Protein AF-A6LSD6-F1 (afdb_monomer)

Organism: Clostridium beijerinckii (strain ATCC 51743 / NCIMB 8052) (NCBI:txid290402)

Radius of gyration: 9.99 Å; Cα contacts (8 Å, |Δi|>4): 63; chains: 1; bounding box: 25×22×20 Å

Nearest PDB structures (foldseek):
  1h8g-assembly1_A  TM=9.282E-01  e=1.337E-03  Streptococcus pneumoniae
  2v05-assembly1_A  TM=8.915E-01  e=2.260E-03  Streptococcus pneumoniae R6
  4iwt-assembly1_B  TM=8.696E-01  e=3.818E-03  Streptococcus pneumoniae 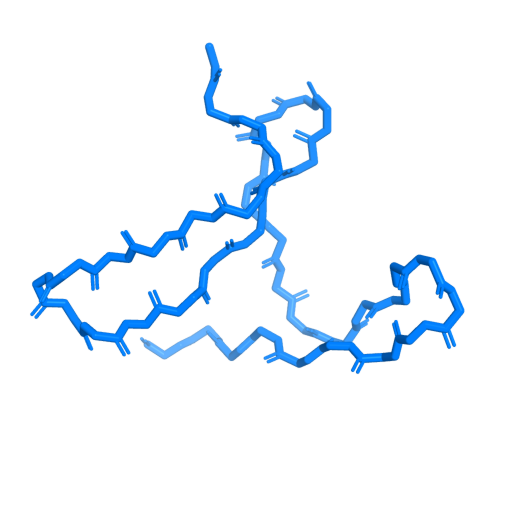GA60080
  1hcx-assembly1_B  TM=8.563E-01  e=5.300E-03  Streptococcus pneumoniae
  4nby-assembly1_A  TM=8.436E-01  e=2.395E-02  Clostridioides difficile NAP07

Sequence (40 aa):
MKTGWYYDEKSSKWYYFNEEGIMQTGCIKIDDKWYHFDNN

Secondary structure (DSSP, 8-state):
---EEEEETTTTEEEEE-TT-PEE-EEEEETTEEEEE---

InterPro domains:
  IPR018337 Cell wall/choline-binding repeat [PF19127] (11-40)
  IPR018337 Cell wall/choline-binding repeat [PS51170] (2-23)

pLDDT: mean 87.16, std 6.55, range [59.94, 92.44]

Mean predicted aligned error: 4.2 Å

Structure (mmCIF, N/CA/C/O backbone):
data_AF-A6LSD6-F1
#
_entry.id   AF-A6LSD6-F1
#
loop_
_atom_site.group_PDB
_atom_site.id
_atom_site.type_symbol
_atom_site.label_atom_id
_atom_site.label_alt_id
_atom_site.label_comp_id
_atom_site.label_asym_id
_atom_site.label_entity_id
_atom_site.la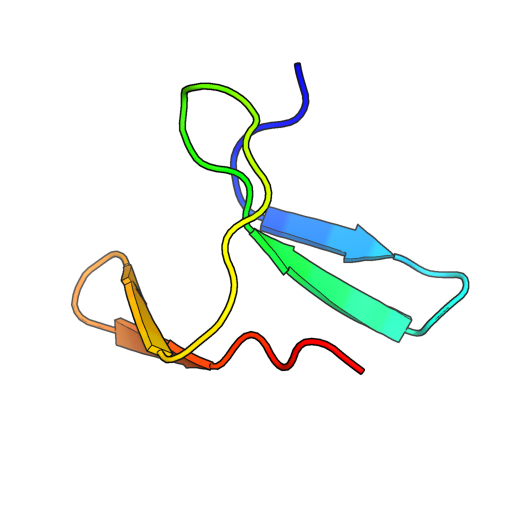bel_seq_id
_atom_site.pdbx_PDB_ins_code
_atom_site.Cartn_x
_atom_site.Cartn_y
_atom_site.Cartn_z
_atom_site.occupancy
_atom_site.B_iso_or_equiv
_atom_site.auth_seq_id
_atom_site.auth_comp_id
_atom_site.auth_asym_id
_atom_site.auth_atom_id
_atom_site.pdbx_PDB_model_num
ATOM 1 N N . MET A 1 1 ? 2.161 15.200 4.369 1.00 75.00 1 MET A N 1
ATOM 2 C CA . MET A 1 1 ? 2.321 13.741 4.556 1.00 75.00 1 MET A CA 1
ATOM 3 C C . MET A 1 1 ? 1.845 13.043 3.298 1.00 75.00 1 MET A C 1
ATOM 5 O O . MET A 1 1 ? 0.870 13.510 2.726 1.00 75.00 1 MET A O 1
ATOM 9 N N . LYS A 1 2 ? 2.539 11.994 2.837 1.00 76.75 2 LYS A N 1
ATOM 10 C CA . LYS A 1 2 ? 1.996 11.118 1.789 1.00 76.75 2 LYS A CA 1
ATOM 11 C C . LYS A 1 2 ? 1.036 10.150 2.469 1.00 76.75 2 LYS A C 1
ATOM 13 O O . LYS A 1 2 ? 1.427 9.531 3.448 1.00 76.75 2 LYS A O 1
ATOM 18 N N . THR A 1 3 ? -0.189 10.064 1.978 1.00 91.25 3 THR A N 1
ATOM 19 C CA . THR A 1 3 ? -1.214 9.124 2.440 1.00 91.25 3 THR A CA 1
ATOM 20 C C . THR A 1 3 ? -1.754 8.380 1.222 1.00 91.25 3 THR A C 1
ATOM 22 O O . THR A 1 3 ? -1.679 8.882 0.097 1.00 91.25 3 THR A O 1
ATOM 25 N N . GLY A 1 4 ? -2.260 7.169 1.428 1.00 90.44 4 GLY A N 1
ATOM 26 C CA . GLY A 1 4 ? -2.786 6.325 0.364 1.00 90.44 4 GLY A CA 1
ATOM 27 C C . GLY A 1 4 ? -1.709 5.633 -0.475 1.00 90.44 4 GLY A C 1
ATOM 28 O O . GLY A 1 4 ? -0.580 5.399 -0.033 1.00 90.44 4 GLY A O 1
ATOM 29 N N . TRP A 1 5 ? -2.102 5.261 -1.692 1.00 90.50 5 TRP A N 1
ATOM 30 C CA . TRP A 1 5 ? -1.276 4.513 -2.632 1.00 90.50 5 TRP A CA 1
ATOM 31 C C . TRP A 1 5 ? -0.143 5.362 -3.200 1.00 90.50 5 TRP A C 1
ATOM 33 O O . TRP A 1 5 ? -0.360 6.451 -3.731 1.00 90.50 5 TRP A O 1
ATOM 43 N N . TYR A 1 6 ? 1.068 4.825 -3.143 1.0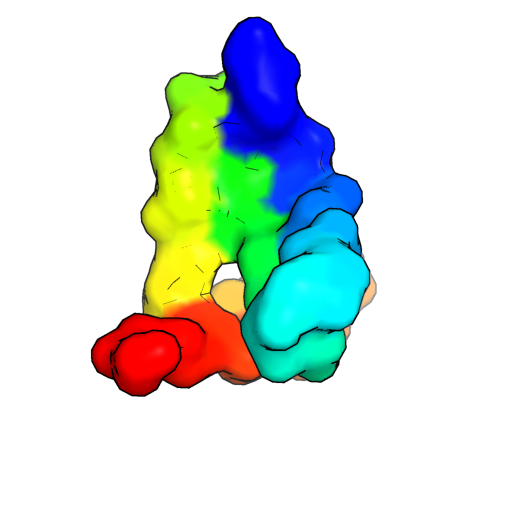0 89.81 6 TYR A N 1
ATOM 44 C CA . TYR A 1 6 ? 2.256 5.446 -3.693 1.00 89.81 6 TYR A CA 1
ATOM 45 C C . TYR A 1 6 ? 3.007 4.455 -4.573 1.00 89.81 6 TYR A C 1
ATOM 47 O O . TYR A 1 6 ? 3.430 3.398 -4.113 1.00 89.81 6 TYR A O 1
ATOM 55 N N . TYR A 1 7 ? 3.189 4.820 -5.836 1.00 89.94 7 TYR A N 1
ATOM 56 C CA . TYR A 1 7 ? 4.030 4.079 -6.760 1.00 89.94 7 TYR A CA 1
ATOM 57 C C . TYR A 1 7 ? 5.423 4.706 -6.784 1.00 89.94 7 TYR A C 1
ATOM 59 O O . TYR A 1 7 ? 5.568 5.900 -7.054 1.00 89.94 7 TYR A O 1
ATOM 67 N N . ASP A 1 8 ? 6.444 3.913 -6.475 1.00 88.56 8 ASP A N 1
ATOM 68 C CA . ASP A 1 8 ? 7.834 4.322 -6.625 1.00 88.56 8 ASP A CA 1
ATOM 69 C C . ASP A 1 8 ? 8.360 3.864 -7.983 1.00 88.56 8 ASP A C 1
ATOM 71 O O . ASP A 1 8 ? 8.628 2.683 -8.194 1.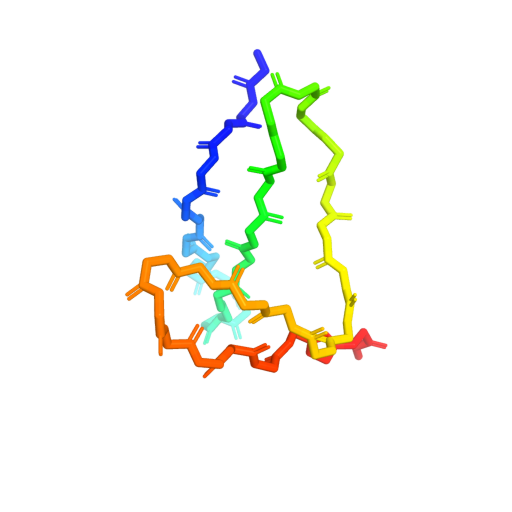00 88.56 8 ASP A O 1
ATOM 75 N N . GLU A 1 9 ? 8.553 4.808 -8.900 1.00 90.88 9 GLU A N 1
ATOM 76 C CA . GLU A 1 9 ? 9.081 4.519 -10.236 1.00 90.88 9 GLU A CA 1
ATOM 77 C C . GLU A 1 9 ? 10.521 3.990 -10.206 1.00 90.88 9 GLU A C 1
ATOM 79 O O . GLU A 1 9 ? 10.913 3.239 -11.097 1.00 90.88 9 GLU A O 1
ATOM 84 N N . LYS A 1 10 ? 11.315 4.327 -9.178 1.00 89.69 10 LYS A N 1
ATOM 85 C CA . LYS A 1 10 ? 12.720 3.896 -9.096 1.00 89.69 10 LYS A CA 1
ATOM 86 C C . LYS A 1 10 ? 12.849 2.411 -8.787 1.00 89.69 10 LYS A C 1
ATOM 88 O O . LYS A 1 10 ? 13.743 1.755 -9.311 1.00 89.69 10 LYS A O 1
ATOM 93 N N . SER A 1 11 ? 11.977 1.901 -7.924 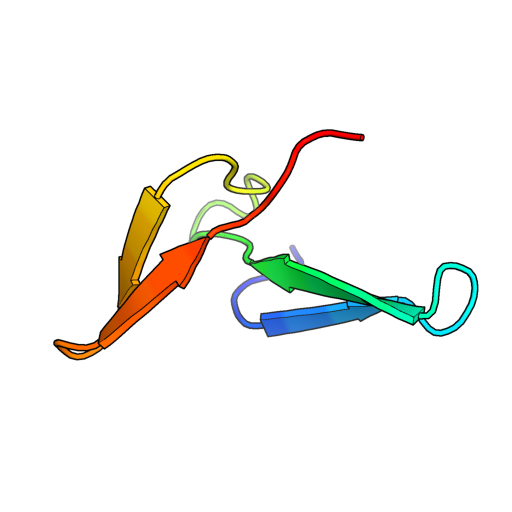1.00 87.81 11 SER A N 1
ATOM 94 C CA . SER A 1 11 ? 11.930 0.488 -7.544 1.00 87.81 11 SER A CA 1
ATOM 95 C C . SER A 1 11 ? 10.843 -0.294 -8.288 1.00 87.81 11 SER A C 1
ATOM 97 O O . SER A 1 11 ? 10.829 -1.520 -8.217 1.00 87.81 11 SER A O 1
ATOM 99 N N . SER A 1 12 ? 9.958 0.396 -9.021 1.00 89.31 12 SER A N 1
ATOM 100 C CA . SER A 1 12 ? 8.746 -0.163 -9.637 1.00 89.31 12 SER A CA 1
ATOM 101 C C . SER A 1 12 ? 7.861 -0.911 -8.628 1.00 89.31 12 SER A C 1
ATOM 103 O O . SER A 1 12 ? 7.298 -1.963 -8.935 1.00 89.31 12 SER A O 1
ATOM 105 N N . LYS A 1 13 ? 7.752 -0.380 -7.399 1.00 86.12 13 LYS A N 1
ATOM 106 C CA . LYS A 1 13 ? 6.996 -0.979 -6.285 1.00 86.12 13 LYS A CA 1
ATOM 107 C C . LYS A 1 13 ? 5.840 -0.088 -5.831 1.00 86.12 13 LYS A C 1
ATOM 109 O O . LYS A 1 13 ? 5.907 1.139 -5.899 1.00 86.12 13 LYS A O 1
ATOM 114 N N . TRP A 1 14 ? 4.790 -0.730 -5.322 1.00 87.38 14 TRP A N 1
ATOM 115 C CA . TRP A 1 14 ? 3.670 -0.064 -4.660 1.00 87.38 14 TRP A CA 1
ATOM 116 C C . TRP A 1 14 ? 3.853 -0.061 -3.146 1.00 87.38 14 TRP A C 1
ATOM 118 O O . TRP A 1 14 ? 4.135 -1.090 -2.539 1.00 87.38 14 TRP A O 1
ATOM 128 N N . TYR A 1 15 ? 3.609 1.097 -2.552 1.00 88.62 15 TYR A N 1
ATOM 129 C CA . TYR A 1 15 ? 3.583 1.333 -1.119 1.00 88.62 15 TYR A CA 1
ATOM 130 C C . TYR A 1 15 ? 2.223 1.903 -0.734 1.00 88.62 15 TYR A C 1
ATOM 132 O O . TYR A 1 15 ? 1.566 2.574 -1.535 1.00 88.62 15 TYR A O 1
ATOM 140 N N . TYR A 1 16 ? 1.814 1.672 0.505 1.00 90.31 16 TYR A N 1
ATOM 141 C CA . TYR A 1 16 ? 0.610 2.274 1.054 1.00 90.31 16 TYR A CA 1
ATOM 142 C C . TYR A 1 16 ? 0.932 2.984 2.356 1.00 90.31 16 TYR A C 1
ATOM 144 O O . TYR A 1 16 ? 1.558 2.415 3.248 1.00 90.31 16 TYR A O 1
ATOM 152 N N . PHE A 1 17 ? 0.511 4.237 2.454 1.00 91.31 17 PHE A N 1
ATOM 153 C CA . PHE A 1 17 ? 0.658 5.048 3.651 1.00 91.31 17 PHE A CA 1
ATOM 154 C C . PHE A 1 17 ? -0.710 5.209 4.307 1.00 91.31 17 PHE A C 1
ATOM 156 O O . PHE A 1 17 ? -1.686 5.535 3.630 1.00 91.31 17 PHE A O 1
ATOM 163 N N . ASN A 1 18 ? -0.795 4.994 5.620 1.00 88.56 18 ASN A N 1
ATOM 164 C CA . ASN A 1 18 ? -2.033 5.261 6.354 1.00 88.56 18 ASN A CA 1
ATOM 165 C C . ASN A 1 18 ? -2.318 6.778 6.428 1.00 88.56 18 ASN A C 1
ATOM 167 O O . ASN A 1 18 ? -1.541 7.602 5.940 1.00 88.56 18 ASN A O 1
ATOM 171 N N . GLU A 1 19 ? -3.434 7.161 7.048 1.00 88.81 19 GLU A N 1
ATOM 172 C CA . GLU A 1 19 ? -3.825 8.572 7.219 1.00 88.81 19 GLU A CA 1
ATOM 173 C C . GLU A 1 19 ? -2.806 9.381 8.043 1.00 88.81 19 GLU A C 1
ATOM 175 O O . GLU A 1 19 ? -2.669 10.591 7.863 1.00 88.81 19 GLU A O 1
ATOM 180 N N . GLU A 1 20 ? -2.026 8.696 8.879 1.00 89.81 20 GLU A N 1
ATOM 181 C CA . GLU A 1 20 ? -0.924 9.252 9.669 1.00 89.81 20 GLU A CA 1
ATOM 182 C C . GLU A 1 20 ? 0.405 9.317 8.892 1.00 89.81 20 GLU A C 1
ATOM 184 O O . GLU A 1 20 ? 1.421 9.770 9.415 1.00 89.81 20 GLU A O 1
ATOM 189 N N . GLY A 1 21 ? 0.417 8.924 7.613 1.00 89.19 21 GLY A N 1
ATOM 190 C CA . GLY A 1 21 ? 1.602 8.965 6.758 1.00 89.19 21 GLY A CA 1
ATOM 191 C C . GLY A 1 21 ? 2.652 7.909 7.101 1.00 89.19 21 GLY A C 1
ATOM 192 O O . GLY A 1 21 ? 3.806 8.028 6.688 1.00 89.19 21 GLY A O 1
ATOM 193 N N . ILE A 1 22 ? 2.256 6.875 7.841 1.00 89.75 22 ILE A N 1
ATOM 194 C CA . ILE A 1 22 ? 3.075 5.722 8.198 1.00 89.75 22 ILE A CA 1
ATOM 195 C C . ILE A 1 22 ? 2.955 4.690 7.079 1.00 89.75 22 ILE A C 1
ATOM 197 O O . ILE A 1 22 ? 1.858 4.211 6.769 1.00 89.75 22 ILE A O 1
ATOM 201 N N . MET A 1 23 ? 4.099 4.334 6.492 1.00 90.38 23 MET A N 1
ATOM 202 C CA . MET A 1 23 ? 4.193 3.267 5.500 1.00 90.38 23 MET A CA 1
ATOM 203 C C . MET A 1 23 ? 3.758 1.950 6.129 1.00 90.38 23 MET A C 1
ATOM 205 O O . MET A 1 23 ? 4.281 1.542 7.165 1.00 90.38 23 MET A O 1
ATOM 209 N N . GLN A 1 24 ? 2.799 1.297 5.497 1.00 90.38 24 GLN A N 1
ATOM 210 C CA . GLN A 1 24 ? 2.287 0.031 5.961 1.00 90.38 24 GLN A CA 1
ATOM 211 C C . GLN A 1 24 ? 3.008 -1.134 5.273 1.00 90.38 24 GLN A C 1
ATOM 213 O O . GLN A 1 24 ? 3.318 -1.070 4.083 1.00 90.38 24 GLN A O 1
ATOM 218 N N . THR A 1 25 ? 3.262 -2.201 6.028 1.00 91.62 25 THR A N 1
ATOM 219 C CA . THR A 1 25 ? 3.923 -3.430 5.567 1.00 91.62 25 THR A CA 1
ATOM 220 C C . THR A 1 25 ? 3.110 -4.658 5.988 1.00 91.62 25 THR A C 1
ATOM 222 O O . THR A 1 25 ? 2.295 -4.599 6.909 1.00 91.62 25 THR A O 1
ATOM 225 N N . GLY A 1 26 ? 3.304 -5.782 5.299 1.00 89.56 26 GLY A N 1
ATOM 226 C CA . GLY A 1 26 ? 2.565 -7.025 5.516 1.00 89.56 26 GLY A CA 1
ATOM 227 C C . GLY A 1 26 ? 1.234 -7.107 4.759 1.00 89.56 26 GLY A C 1
ATO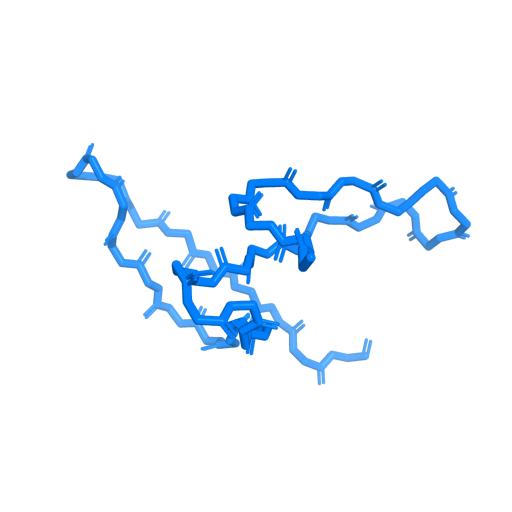M 228 O O . GLY A 1 26 ? 1.009 -6.417 3.765 1.00 89.56 26 GLY A O 1
ATOM 229 N N . CYS A 1 27 ? 0.356 -8.009 5.207 1.00 89.56 27 CYS A N 1
ATOM 230 C CA . CYS A 1 27 ? -0.975 -8.209 4.628 1.00 89.56 27 CYS A CA 1
ATOM 231 C C . CYS A 1 27 ? -1.984 -7.230 5.231 1.00 89.56 27 CYS A C 1
ATOM 233 O O . CYS A 1 27 ? -2.248 -7.277 6.431 1.00 89.56 27 CYS A O 1
ATOM 235 N N . ILE A 1 28 ? -2.592 -6.394 4.395 1.00 89.31 28 ILE A N 1
ATOM 236 C CA . ILE A 1 28 ? -3.523 -5.345 4.817 1.00 89.31 28 ILE A CA 1
ATOM 237 C C . ILE A 1 28 ? -4.791 -5.431 3.993 1.00 89.31 28 ILE A C 1
ATOM 239 O O . ILE A 1 28 ? -4.752 -5.628 2.780 1.00 89.31 28 ILE A O 1
ATOM 243 N N . LYS A 1 29 ? -5.928 -5.269 4.664 1.00 89.25 29 LYS A N 1
ATOM 244 C CA . LYS A 1 29 ? -7.240 -5.233 4.030 1.00 89.25 29 LYS A CA 1
ATOM 245 C C . LYS A 1 29 ? -7.653 -3.775 3.794 1.00 89.25 29 LYS A C 1
ATOM 247 O O . LYS A 1 29 ? -7.815 -3.033 4.756 1.00 89.25 29 LYS A O 1
ATOM 252 N N . ILE A 1 30 ? -7.814 -3.378 2.531 1.00 86.88 30 ILE A N 1
ATOM 253 C CA . ILE A 1 30 ? -8.233 -2.036 2.086 1.00 86.88 30 ILE A CA 1
ATOM 254 C C . ILE A 1 30 ? -9.443 -2.217 1.163 1.00 86.88 30 ILE A C 1
ATOM 256 O O . ILE A 1 30 ? -9.348 -2.969 0.194 1.00 86.88 30 ILE A O 1
ATOM 260 N N . ASP A 1 31 ? -10.575 -1.574 1.465 1.00 86.75 31 ASP A N 1
ATOM 261 C CA . ASP A 1 31 ? -11.829 -1.669 0.689 1.00 86.75 31 ASP A CA 1
ATOM 262 C C 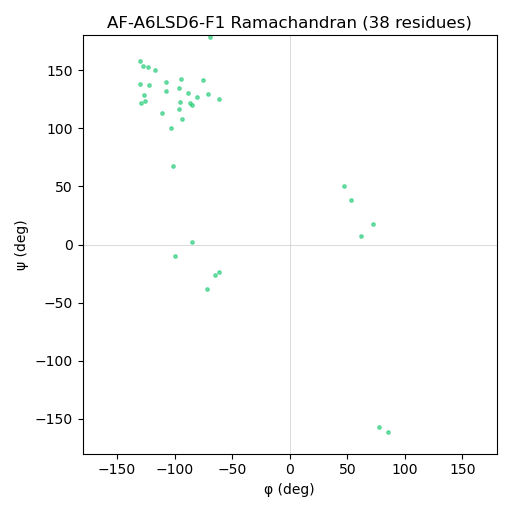. ASP A 1 31 ? -12.227 -3.112 0.327 1.00 86.75 31 ASP A C 1
ATOM 264 O O . ASP A 1 31 ? -12.454 -3.462 -0.832 1.00 86.75 31 ASP A O 1
ATOM 268 N N . ASP A 1 32 ? -12.239 -3.988 1.335 1.00 92.44 32 ASP A N 1
ATOM 269 C CA . ASP A 1 32 ? -12.522 -5.423 1.201 1.00 92.44 32 ASP A CA 1
ATOM 270 C C . ASP A 1 32 ? -11.561 -6.244 0.327 1.00 92.44 32 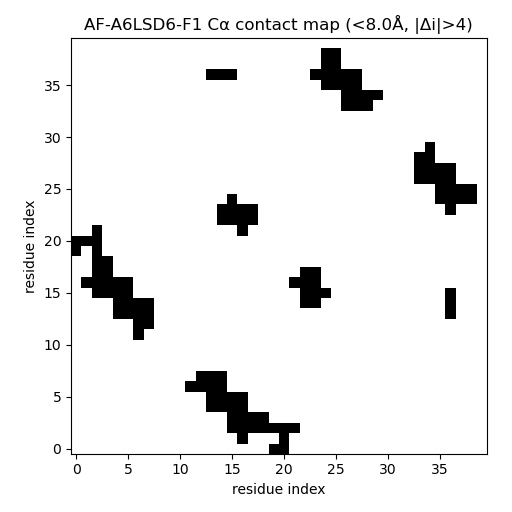ASP A C 1
ATOM 272 O O . ASP A 1 32 ? -11.751 -7.450 0.152 1.00 92.44 32 ASP A O 1
ATOM 276 N N . LYS A 1 33 ? -10.458 -5.646 -0.128 1.00 91.75 33 LYS A N 1
ATOM 277 C CA . LYS A 1 33 ? -9.387 -6.327 -0.858 1.00 91.75 33 LYS A CA 1
ATOM 278 C C . LYS A 1 33 ? -8.151 -6.480 0.013 1.00 91.75 33 LYS A C 1
ATOM 280 O O . LYS A 1 33 ? -7.776 -5.579 0.758 1.00 91.75 33 LYS A O 1
ATOM 285 N N . TRP A 1 34 ? -7.509 -7.638 -0.085 1.00 89.31 34 TRP A N 1
ATOM 286 C CA . TRP A 1 34 ? -6.236 -7.891 0.579 1.00 89.31 34 TRP A CA 1
ATOM 287 C C . TRP A 1 34 ? -5.081 -7.472 -0.318 1.00 89.31 34 TRP A C 1
ATOM 289 O O . TRP A 1 34 ? -5.003 -7.873 -1.478 1.00 89.31 34 TRP A O 1
ATOM 299 N N . TYR A 1 35 ? -4.171 -6.701 0.256 1.00 88.69 35 TYR A N 1
ATOM 300 C CA . TYR A 1 35 ? -2.944 -6.247 -0.370 1.00 88.69 35 TYR A CA 1
ATOM 301 C C . TYR A 1 35 ? -1.761 -6.702 0.470 1.00 88.69 35 TYR A C 1
ATOM 303 O O . TYR A 1 35 ? -1.803 -6.653 1.699 1.00 88.69 35 TYR A O 1
ATOM 311 N N . HIS A 1 36 ? -0.718 -7.177 -0.199 1.00 88.56 36 HIS A N 1
ATOM 312 C CA . HIS A 1 36 ? 0.503 -7.631 0.446 1.00 88.56 36 HIS A CA 1
ATOM 313 C C . HIS A 1 36 ? 1.630 -6.653 0.124 1.00 88.56 36 HIS A C 1
ATOM 315 O O . HIS A 1 36 ? 2.032 -6.529 -1.033 1.00 88.56 36 HIS A O 1
ATOM 321 N N . PHE A 1 37 ? 2.113 -5.954 1.148 1.00 85.62 37 PHE A N 1
ATOM 322 C CA . PHE A 1 37 ? 3.235 -5.029 1.059 1.00 85.62 37 PHE A CA 1
ATOM 323 C C . PHE A 1 37 ? 4.468 -5.701 1.644 1.00 85.62 37 PHE A C 1
ATOM 325 O O . PHE A 1 37 ? 4.623 -5.790 2.862 1.00 85.62 37 PHE A O 1
ATOM 332 N N . ASP A 1 38 ? 5.328 -6.211 0.773 1.00 79.38 38 ASP A N 1
ATOM 333 C CA . ASP A 1 38 ? 6.570 -6.836 1.207 1.00 79.38 38 ASP A CA 1
ATOM 334 C C . ASP A 1 38 ? 7.595 -5.768 1.624 1.00 79.38 38 ASP A C 1
ATOM 336 O O . ASP A 1 38 ? 7.704 -4.706 1.003 1.00 79.38 38 ASP A O 1
ATOM 340 N N . ASN A 1 39 ? 8.344 -6.052 2.686 1.00 67.06 39 ASN A N 1
ATOM 341 C CA . ASN A 1 39 ? 9.368 -5.171 3.235 1.00 67.06 39 ASN A CA 1
ATOM 342 C C . ASN A 1 39 ? 10.743 -5.664 2.775 1.00 67.06 39 ASN A C 1
ATOM 344 O O . ASN A 1 39 ? 11.512 -6.194 3.576 1.00 67.06 39 ASN A O 1
ATOM 348 N N . ASN A 1 40 ? 11.004 -5.551 1.471 1.00 59.94 40 ASN A N 1
ATOM 349 C CA . ASN A 1 40 ? 12.265 -5.973 0.856 1.00 59.94 40 ASN A CA 1
ATOM 350 C C . ASN A 1 40 ? 13.072 -4.769 0.377 1.00 59.94 40 ASN A C 1
ATOM 352 O O . ASN A 1 40 ? 12.550 -4.053 -0.521 1.00 59.94 40 ASN A O 1
#

Solvent-accessible surface area (backbone atoms only — not comparable to full-atom values): 2644 Å² total; pe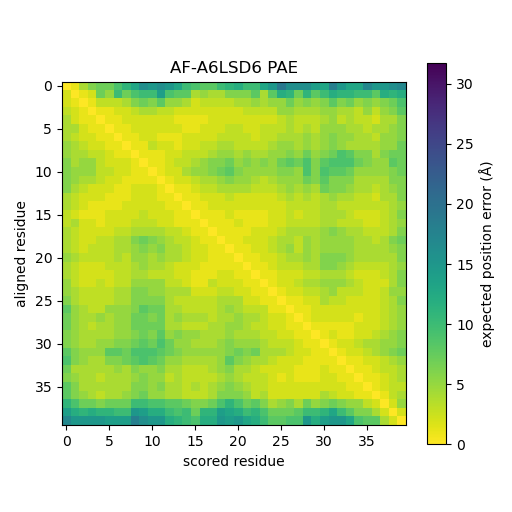r-residue (Å²): 127,66,54,45,83,40,76,40,80,91,77,72,44,74,45,41,20,41,96,87,39,47,76,56,69,45,81,45,78,56,95,95,38,81,45,75,27,80,93,125

Foldseek 3Di:
DDAAWDQDPVVRDIWHAHPVRHTDAAWDQDPNDIDHHHPD